Protein AF-A0A7S0LJL5-F1 (afdb_monomer_lite)

Secondary structure (DSSP, 8-state):
-----B--SSTT--TTS-SB---HHHHHHT--GGG-SS--B----TTTTSSS--SHHHHTS---BS-EEEEPTTT---EEEE-TTS-EEEEE---SSPPPHHHHHHHHHTTTTSGGGHHHHH--

Sequence (124 aa):
AVEDNLNPAGEGQVRGISTGNRLGPGIQIASIPELGAGDTWTTCSLGAHSDPPQDVAHLQFKSRIAFKLVWCAPTFESFVLVDDDGEMLASATPSGALPALSERQANYEMVRGSKYARRAQEAG

Radius of gyration: 14.87 Å; chains: 1; bounding box: 34×27×42 Å

pLDDT: mean 76.16, std 13.98, range [41.91, 95.62]

Structure (mmCIF, N/CA/C/O backbone):
data_AF-A0A7S0LJL5-F1
#
_entry.id   AF-A0A7S0LJL5-F1
#
loop_
_atom_site.group_PDB
_atom_site.id
_atom_site.type_symbol
_atom_site.label_atom_id
_atom_site.label_alt_id
_atom_site.label_comp_id
_atom_site.label_asym_id
_atom_site.label_entity_id
_atom_site.label_seq_id
_atom_site.pdbx_PDB_ins_code
_atom_site.Cartn_x
_atom_site.Cartn_y
_atom_site.Cartn_z
_atom_site.occupancy
_atom_site.B_iso_or_equiv
_atom_site.auth_seq_id
_atom_site.auth_comp_id
_atom_site.auth_asym_id
_atom_site.auth_atom_id
_atom_site.pdbx_PDB_model_num
ATOM 1 N N . ALA A 1 1 ? 18.137 6.504 -15.410 1.00 41.91 1 ALA A N 1
ATOM 2 C CA . ALA A 1 1 ? 17.579 7.713 -14.781 1.00 41.91 1 ALA A CA 1
ATOM 3 C C . ALA A 1 1 ? 16.082 7.675 -15.018 1.00 41.91 1 ALA A C 1
ATOM 5 O O . ALA A 1 1 ? 15.701 7.432 -16.157 1.00 41.91 1 ALA A O 1
ATOM 6 N N . VAL A 1 2 ? 15.252 7.819 -13.984 1.00 42.84 2 VAL A N 1
ATOM 7 C CA . VAL A 1 2 ? 13.812 8.052 -14.179 1.00 42.84 2 VAL A CA 1
ATOM 8 C C . VAL A 1 2 ? 13.634 9.346 -14.980 1.00 42.84 2 VAL A C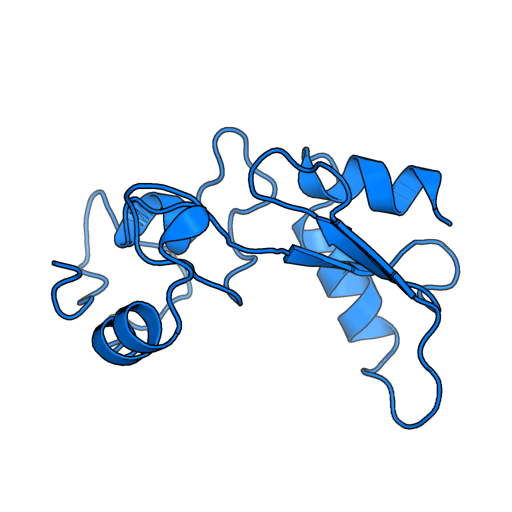 1
ATOM 10 O O . VAL A 1 2 ? 13.847 10.448 -14.481 1.00 42.84 2 VAL A O 1
ATOM 13 N N . GLU A 1 3 ? 13.347 9.195 -16.267 1.00 49.12 3 GLU A N 1
ATOM 14 C CA . GLU A 1 3 ? 12.950 10.302 -17.129 1.00 49.12 3 GLU A CA 1
ATOM 15 C C . GLU A 1 3 ? 11.570 10.811 -16.687 1.00 49.12 3 GLU A C 1
ATOM 17 O O . GLU A 1 3 ? 10.794 10.083 -16.059 1.00 49.12 3 GLU A O 1
ATOM 22 N N . ASP A 1 4 ? 11.275 12.079 -16.977 1.00 50.31 4 ASP A N 1
ATOM 23 C CA . ASP A 1 4 ? 9.962 12.667 -16.721 1.00 50.31 4 ASP A CA 1
ATOM 24 C C . ASP A 1 4 ? 8.854 11.752 -17.269 1.00 50.31 4 ASP A C 1
ATOM 26 O O . ASP A 1 4 ? 8.795 11.441 -18.459 1.00 50.31 4 ASP A O 1
ATOM 30 N N . ASN A 1 5 ? 7.975 11.292 -16.377 1.00 54.22 5 ASN A N 1
ATOM 31 C CA . ASN A 1 5 ? 6.991 10.264 -16.687 1.00 54.22 5 ASN A CA 1
ATOM 32 C C . ASN A 1 5 ? 5.757 10.883 -17.355 1.00 54.22 5 ASN A C 1
ATOM 34 O O . ASN A 1 5 ? 4.739 11.206 -16.731 1.00 54.22 5 ASN A O 1
ATOM 38 N N . LEU A 1 6 ? 5.859 11.051 -18.668 1.00 55.59 6 LEU A N 1
ATOM 39 C CA . LEU A 1 6 ? 4.694 11.150 -19.532 1.00 55.59 6 LEU A CA 1
ATOM 40 C C . LEU A 1 6 ? 4.001 9.785 -19.450 1.00 55.59 6 LEU A C 1
ATOM 42 O O . LEU A 1 6 ? 4.600 8.823 -19.893 1.00 55.59 6 LEU A O 1
ATOM 46 N N . ASN A 1 7 ? 2.796 9.671 -18.874 1.00 60.28 7 ASN A N 1
ATOM 47 C CA . ASN A 1 7 ? 1.978 8.447 -18.937 1.00 60.28 7 ASN A CA 1
ATOM 48 C C . ASN A 1 7 ? 1.337 8.402 -20.334 1.00 60.28 7 ASN A C 1
ATOM 50 O O . ASN A 1 7 ? 0.224 8.915 -20.504 1.00 60.28 7 ASN A O 1
ATOM 54 N N . PRO A 1 8 ? 2.036 7.914 -21.375 1.00 63.03 8 PRO A N 1
ATOM 55 C CA . PRO A 1 8 ? 1.629 8.132 -22.748 1.00 63.03 8 PRO A CA 1
ATOM 56 C C . PRO A 1 8 ? 0.517 7.132 -23.074 1.00 63.03 8 PRO A C 1
ATOM 58 O O . PRO A 1 8 ? 0.422 6.059 -22.478 1.00 63.03 8 PRO A O 1
ATOM 61 N N . ALA A 1 9 ? -0.347 7.453 -24.032 1.00 62.03 9 ALA A N 1
ATOM 62 C CA . ALA A 1 9 ? -1.300 6.460 -24.516 1.00 62.03 9 ALA A CA 1
ATOM 63 C C . ALA A 1 9 ? -0.530 5.286 -25.160 1.00 62.03 9 ALA A C 1
ATOM 65 O O . ALA A 1 9 ? 0.257 5.514 -26.077 1.00 62.03 9 ALA A O 1
ATOM 66 N N . GLY A 1 10 ? -0.731 4.049 -24.684 1.00 67.00 10 GLY A N 1
ATOM 67 C CA . GLY A 1 10 ? -0.047 2.863 -25.221 1.00 67.00 10 GLY A CA 1
ATOM 68 C C . GLY A 1 10 ? 0.211 1.749 -24.199 1.00 67.00 10 GLY A C 1
ATOM 69 O O . GLY A 1 10 ? -0.401 1.716 -23.132 1.00 67.00 10 GLY A O 1
ATOM 70 N N . GLU A 1 11 ? 1.140 0.844 -24.526 1.00 55.81 11 GLU A N 1
ATOM 71 C CA . GLU A 1 11 ? 1.447 -0.401 -23.784 1.00 55.81 11 GLU A CA 1
ATOM 72 C C . GLU A 1 11 ? 2.054 -0.218 -22.374 1.00 55.81 11 GLU A C 1
ATOM 74 O O . GLU A 1 11 ? 2.274 -1.195 -21.667 1.00 55.81 11 GLU A O 1
ATOM 79 N N . GLY A 1 12 ? 2.272 1.015 -21.912 1.00 58.34 12 GLY A N 1
ATOM 80 C CA . GLY A 1 12 ? 2.715 1.328 -20.544 1.00 58.34 12 GLY A CA 1
ATOM 81 C C . GLY A 1 12 ? 1.727 2.188 -19.753 1.00 58.34 12 GLY A C 1
ATOM 82 O O . GLY A 1 12 ? 2.068 2.684 -18.677 1.00 58.34 12 GLY A O 1
ATOM 83 N N . GLN A 1 13 ? 0.527 2.421 -20.298 1.00 68.56 13 GLN A N 1
ATOM 84 C CA . GLN A 1 13 ? -0.425 3.348 -19.704 1.00 68.56 13 GLN A CA 1
ATOM 85 C C . GLN A 1 13 ? -1.045 2.774 -18.428 1.00 68.56 13 GLN A C 1
ATOM 87 O O . GLN A 1 13 ? -1.697 1.729 -18.457 1.00 68.56 13 GLN A O 1
ATOM 92 N N . VAL A 1 14 ? -0.968 3.527 -17.329 1.00 63.16 14 VAL A N 1
ATOM 93 C CA . VAL A 1 14 ? -1.777 3.237 -16.138 1.00 63.16 14 VAL A CA 1
ATOM 94 C C . VAL A 1 14 ? -3.081 4.011 -16.246 1.00 63.16 14 VAL A C 1
ATOM 96 O O . VAL A 1 14 ? -3.108 5.248 -16.233 1.00 63.16 14 VAL A O 1
ATOM 99 N N . ARG A 1 15 ? -4.184 3.274 -16.396 1.00 66.56 15 ARG A N 1
ATOM 100 C CA . ARG A 1 15 ? -5.527 3.853 -16.512 1.00 66.56 15 ARG A CA 1
ATOM 101 C C . ARG A 1 15 ? -5.902 4.564 -15.207 1.00 66.56 15 ARG A C 1
ATOM 103 O O . ARG A 1 15 ? -5.772 3.994 -14.131 1.00 66.56 15 ARG A O 1
ATOM 110 N N . GLY A 1 16 ? -6.383 5.803 -15.318 1.00 60.94 16 GLY A N 1
ATOM 111 C CA . GLY A 1 16 ? -6.776 6.632 -14.169 1.00 60.94 16 GLY A CA 1
ATOM 112 C C . GLY A 1 16 ? -5.686 7.568 -13.631 1.00 60.94 16 GLY A C 1
ATOM 113 O O . GLY A 1 16 ? -5.952 8.315 -12.696 1.00 60.94 16 GLY A O 1
ATOM 114 N N . ILE A 1 17 ? -4.489 7.577 -14.228 1.00 62.16 17 ILE A N 1
ATOM 115 C CA . ILE A 1 17 ? -3.387 8.485 -13.871 1.00 62.16 17 ILE A CA 1
ATOM 116 C C . ILE A 1 17 ? -3.192 9.537 -14.969 1.00 62.16 17 ILE A C 1
ATOM 118 O O . ILE A 1 17 ? -3.295 9.236 -16.158 1.00 62.16 17 ILE A O 1
ATOM 122 N N . SER A 1 18 ? -2.906 10.783 -14.580 1.00 62.28 18 SER A N 1
ATOM 123 C CA . SER A 1 18 ? -2.677 11.892 -15.518 1.00 62.28 18 SER A CA 1
ATOM 124 C C . SER A 1 18 ? -1.511 11.610 -16.473 1.00 62.28 18 SER A C 1
ATOM 126 O O . SER A 1 18 ? -0.480 11.086 -16.056 1.00 62.28 18 SER A O 1
ATOM 128 N N . THR A 1 19 ? -1.661 11.997 -17.743 1.00 61.31 19 THR A N 1
ATOM 129 C CA . THR A 1 19 ? -0.649 11.842 -18.804 1.00 61.31 19 THR A CA 1
ATOM 130 C C . THR A 1 19 ? 0.577 12.745 -18.623 1.00 61.31 19 THR A C 1
ATOM 132 O O . THR A 1 19 ? 1.606 12.494 -19.242 1.00 61.31 19 THR A O 1
ATOM 135 N N . GLY A 1 20 ? 0.498 13.769 -17.765 1.00 58.59 20 GLY A N 1
ATOM 136 C CA . GLY A 1 20 ? 1.571 14.739 -17.508 1.00 58.59 20 GLY A CA 1
ATOM 137 C C . GLY A 1 20 ? 2.011 14.775 -16.045 1.00 58.59 20 GLY A C 1
ATOM 138 O O . GLY A 1 20 ? 1.858 15.805 -15.387 1.00 58.59 20 GLY A O 1
ATOM 139 N N . ASN A 1 21 ? 2.527 13.661 -15.519 1.00 56.31 21 ASN A N 1
ATOM 140 C CA . ASN A 1 21 ? 2.976 13.568 -14.133 1.00 56.31 21 ASN A CA 1
ATOM 141 C C . ASN A 1 21 ? 4.476 13.912 -14.006 1.00 56.31 21 ASN A C 1
ATOM 143 O O . ASN A 1 21 ? 5.336 13.185 -14.487 1.00 56.31 21 ASN A O 1
ATOM 147 N N . ARG A 1 22 ? 4.801 15.016 -13.322 1.00 59.56 22 ARG A N 1
ATOM 148 C CA . ARG A 1 22 ? 6.186 15.503 -13.136 1.00 59.56 22 ARG A CA 1
ATOM 149 C C . ARG A 1 22 ? 6.847 15.025 -11.843 1.00 59.56 22 ARG A C 1
ATOM 151 O O . ARG A 1 22 ? 7.750 15.675 -11.329 1.00 59.56 22 ARG A O 1
ATOM 158 N N . LEU A 1 23 ? 6.367 13.929 -11.264 1.00 59.84 23 LEU A N 1
ATOM 159 C CA . LEU A 1 23 ? 6.881 13.457 -9.982 1.00 59.84 23 LEU A CA 1
ATOM 160 C C . LEU A 1 23 ? 8.226 12.720 -10.092 1.00 59.84 23 LEU A C 1
ATOM 162 O O . LEU A 1 23 ? 8.861 12.538 -9.061 1.00 59.84 23 LEU A O 1
ATOM 166 N N . GLY A 1 24 ? 8.690 12.371 -11.303 1.00 61.84 24 GLY A N 1
ATOM 167 C CA . GLY A 1 24 ? 9.948 11.648 -11.573 1.00 61.84 24 GLY A CA 1
ATOM 168 C C . GLY A 1 24 ? 11.174 12.163 -10.798 1.00 61.84 24 GLY A C 1
ATOM 169 O O . GLY A 1 24 ? 11.765 11.390 -10.041 1.00 61.84 24 GLY A O 1
ATOM 170 N N . PRO A 1 25 ? 11.518 13.463 -10.881 1.00 63.34 25 PRO A N 1
ATOM 171 C CA . PRO A 1 25 ? 12.610 14.040 -10.093 1.00 63.34 25 PRO A CA 1
ATOM 172 C C . PRO A 1 25 ? 12.400 13.932 -8.574 1.00 63.34 25 PRO A C 1
ATOM 174 O O . PRO A 1 25 ? 13.349 13.719 -7.825 1.00 63.34 25 PRO A O 1
ATOM 177 N N . GLY A 1 26 ? 11.152 14.041 -8.108 1.00 58.66 26 GLY A N 1
ATOM 178 C CA . GLY A 1 26 ? 10.808 13.859 -6.696 1.00 58.66 26 GLY A CA 1
ATOM 179 C C . GLY A 1 26 ? 11.041 12.427 -6.209 1.00 58.66 26 GLY A C 1
ATOM 180 O O . GLY A 1 26 ? 11.491 12.246 -5.081 1.00 58.66 26 GLY A O 1
ATOM 181 N N . ILE A 1 27 ? 10.803 11.422 -7.063 1.00 61.00 27 ILE A N 1
ATOM 182 C CA . ILE A 1 27 ? 11.093 10.007 -6.756 1.00 61.00 27 ILE A CA 1
ATOM 183 C C . ILE A 1 27 ? 12.580 9.807 -6.581 1.00 61.00 27 ILE A C 1
ATOM 185 O O . ILE A 1 27 ? 12.995 9.259 -5.571 1.00 61.00 27 ILE A O 1
ATOM 189 N N . GLN A 1 28 ? 13.379 10.275 -7.540 1.00 64.06 28 GLN A N 1
ATOM 190 C CA . GLN A 1 28 ? 14.836 10.146 -7.495 1.00 64.06 28 GLN A CA 1
ATOM 191 C C . GLN A 1 28 ? 15.408 10.725 -6.204 1.00 64.06 28 GLN A C 1
ATOM 193 O O . GLN A 1 28 ? 16.210 10.083 -5.536 1.00 64.06 28 GLN A O 1
ATOM 198 N N . ILE A 1 29 ? 14.955 11.924 -5.824 1.00 63.03 29 ILE A N 1
ATOM 199 C CA . ILE A 1 29 ? 15.400 12.587 -4.593 1.00 63.03 29 ILE A CA 1
ATOM 200 C C . ILE A 1 29 ? 14.994 11.787 -3.351 1.00 63.03 29 ILE A C 1
ATOM 202 O O . ILE A 1 29 ? 15.770 11.692 -2.406 1.00 63.03 29 ILE A O 1
ATOM 206 N N . ALA A 1 30 ? 13.781 11.234 -3.340 1.00 57.19 30 ALA A N 1
ATOM 207 C CA . ALA A 1 30 ? 13.241 10.482 -2.210 1.00 57.19 30 ALA A CA 1
ATOM 208 C C . ALA A 1 30 ? 13.581 8.980 -2.248 1.00 57.19 30 ALA A C 1
ATOM 210 O O . ALA A 1 30 ? 13.064 8.221 -1.427 1.00 57.19 30 ALA A O 1
ATOM 211 N N . SER A 1 31 ? 14.406 8.544 -3.202 1.00 63.69 31 SER A N 1
ATOM 212 C CA . SER A 1 31 ? 14.751 7.137 -3.374 1.00 63.69 31 SER A CA 1
ATOM 213 C C . SER A 1 31 ? 15.642 6.642 -2.249 1.00 63.69 31 SER A C 1
ATOM 215 O O . SER A 1 31 ? 16.489 7.387 -1.766 1.00 63.69 31 SER A O 1
ATOM 217 N N . ILE A 1 32 ? 15.462 5.381 -1.856 1.00 67.44 32 ILE A N 1
ATOM 218 C CA . ILE A 1 32 ? 16.289 4.694 -0.857 1.00 67.44 32 ILE A CA 1
ATOM 219 C C . ILE A 1 32 ? 17.250 3.756 -1.612 1.00 67.44 32 ILE A C 1
ATOM 221 O O . ILE A 1 32 ? 16.839 2.648 -1.971 1.00 67.44 32 ILE A O 1
ATOM 225 N N . PRO A 1 33 ? 18.502 4.170 -1.910 1.00 69.12 33 PRO A N 1
ATOM 226 C CA . PRO A 1 33 ? 19.417 3.405 -2.768 1.00 69.12 33 PRO A CA 1
ATOM 227 C C . PRO A 1 33 ? 19.753 2.013 -2.220 1.00 69.12 33 PRO A C 1
ATOM 229 O O . PRO A 1 33 ? 20.108 1.104 -2.970 1.00 69.12 33 PRO A O 1
ATOM 232 N N . GLU A 1 34 ? 19.628 1.834 -0.906 1.00 70.25 34 GLU A N 1
ATOM 233 C CA . GLU A 1 34 ? 19.879 0.582 -0.199 1.00 70.25 34 GLU A CA 1
ATOM 234 C C . GLU A 1 34 ? 18.879 -0.526 -0.572 1.00 70.25 34 GLU A C 1
ATOM 236 O O . GLU A 1 34 ? 19.173 -1.702 -0.360 1.00 70.25 34 GLU A O 1
ATOM 241 N N . LEU A 1 35 ? 17.726 -0.183 -1.164 1.00 61.34 35 LEU A N 1
ATOM 242 C CA . LEU A 1 35 ? 16.715 -1.145 -1.629 1.00 61.34 35 LEU A CA 1
ATOM 243 C C . LEU A 1 35 ? 16.997 -1.712 -3.035 1.00 61.34 35 LEU A C 1
ATOM 245 O O . LEU A 1 35 ? 16.227 -2.528 -3.550 1.00 61.34 35 LEU A O 1
ATOM 249 N N . GLY A 1 36 ? 18.136 -1.349 -3.630 1.00 63.59 36 GLY A N 1
ATOM 250 C CA . GLY A 1 36 ? 18.603 -1.856 -4.9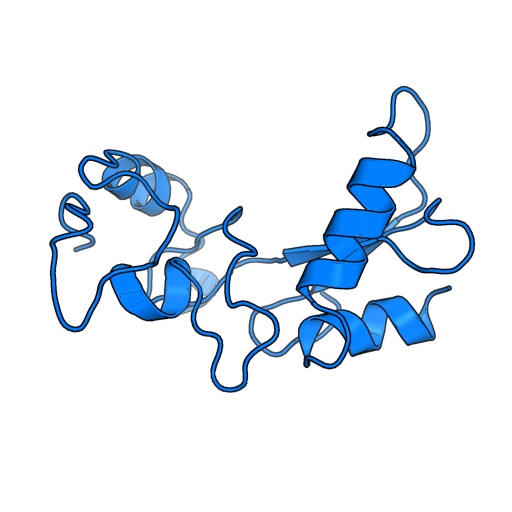17 1.00 63.59 36 GLY A CA 1
ATOM 251 C C . GLY A 1 36 ? 18.325 -0.904 -6.080 1.00 63.59 36 GLY A C 1
ATOM 252 O O . GLY A 1 36 ? 17.968 0.256 -5.903 1.00 63.59 36 GLY A O 1
ATOM 253 N N . ALA A 1 37 ? 18.549 -1.387 -7.304 1.00 57.19 37 ALA A N 1
ATOM 254 C CA . ALA A 1 37 ? 18.354 -0.580 -8.504 1.00 57.19 37 ALA A CA 1
ATOM 255 C C . ALA A 1 37 ? 16.856 -0.336 -8.771 1.00 57.19 37 ALA A C 1
ATOM 257 O O . ALA A 1 37 ? 16.091 -1.291 -8.892 1.00 57.19 37 ALA A O 1
ATOM 258 N N . GLY A 1 38 ? 16.471 0.935 -8.908 1.00 56.59 38 GLY A N 1
ATOM 259 C CA . GLY A 1 38 ? 15.088 1.377 -9.110 1.00 56.59 38 GLY A CA 1
ATOM 260 C C . GLY A 1 38 ? 14.703 2.420 -8.062 1.00 56.59 38 GLY A C 1
ATOM 261 O O . GLY A 1 38 ? 14.728 2.143 -6.869 1.00 56.59 38 GLY A O 1
ATOM 262 N N . ASP A 1 39 ? 14.380 3.634 -8.505 1.00 61.75 39 ASP A N 1
ATOM 263 C CA . ASP A 1 39 ? 13.997 4.743 -7.626 1.00 61.75 39 ASP A CA 1
ATOM 264 C C . ASP A 1 39 ? 12.751 4.378 -6.796 1.00 61.75 39 ASP A C 1
ATOM 266 O O . ASP A 1 39 ? 11.757 3.906 -7.349 1.00 61.75 39 ASP A O 1
ATOM 270 N N . THR A 1 40 ? 12.754 4.564 -5.477 1.00 54.84 40 THR A N 1
ATOM 271 C CA . THR A 1 40 ? 11.675 4.028 -4.634 1.00 54.84 40 THR A CA 1
ATOM 272 C C . THR A 1 40 ? 10.453 4.936 -4.612 1.00 54.84 40 THR A C 1
ATOM 274 O O . THR A 1 40 ? 10.550 6.124 -4.306 1.00 54.84 40 THR A O 1
ATOM 277 N N . TRP A 1 41 ? 9.277 4.364 -4.875 1.00 57.56 41 TRP A N 1
ATOM 278 C CA . TRP A 1 41 ? 8.020 5.105 -4.972 1.00 57.56 41 TRP A CA 1
ATOM 279 C C . TRP A 1 41 ? 7.014 4.679 -3.903 1.00 57.56 41 TRP A C 1
ATOM 281 O O . TRP A 1 41 ? 6.906 3.512 -3.531 1.00 57.56 41 TRP A O 1
ATOM 291 N N . THR A 1 42 ? 6.237 5.647 -3.435 1.00 54.56 42 THR A N 1
ATOM 292 C CA . THR A 1 42 ? 5.152 5.472 -2.472 1.00 54.56 42 THR A CA 1
ATOM 293 C C . THR A 1 42 ? 4.004 6.329 -2.979 1.00 54.56 42 THR A C 1
ATOM 295 O O . THR A 1 42 ? 4.200 7.527 -3.154 1.00 54.56 42 THR A O 1
ATOM 298 N N . THR A 1 43 ? 2.862 5.713 -3.327 1.00 55.03 43 THR A N 1
ATOM 299 C CA . THR A 1 43 ? 1.480 6.273 -3.275 1.00 55.03 43 THR A CA 1
ATOM 300 C C . THR A 1 43 ? 0.511 5.734 -4.337 1.00 55.03 43 THR A C 1
ATOM 302 O O . THR A 1 43 ? -0.695 5.922 -4.185 1.00 55.03 43 THR A O 1
ATOM 305 N N . CYS A 1 44 ? 0.944 5.011 -5.376 1.00 62.59 44 CYS A N 1
ATOM 306 C CA . CYS A 1 44 ? -0.012 4.475 -6.358 1.00 62.59 44 CYS A CA 1
ATOM 307 C C . CYS A 1 44 ? -0.482 3.059 -5.986 1.00 62.59 44 CYS A C 1
ATOM 309 O O . CYS A 1 44 ? 0.255 2.091 -6.139 1.00 62.59 44 CYS A O 1
ATOM 311 N N . SER A 1 45 ? -1.722 2.937 -5.502 1.00 66.81 45 SER A N 1
ATOM 312 C CA . SER A 1 45 ? -2.355 1.644 -5.172 1.00 66.81 45 SER A CA 1
ATOM 313 C C . SER A 1 45 ? -3.229 1.073 -6.295 1.00 66.81 45 SER A C 1
ATOM 315 O O . SER A 1 45 ? -3.622 -0.090 -6.235 1.00 66.81 45 SER A O 1
ATOM 317 N N . LEU A 1 46 ? -3.529 1.860 -7.332 1.00 70.88 46 LEU A N 1
ATOM 318 C CA . LEU A 1 46 ? -4.289 1.389 -8.493 1.00 70.88 46 LEU A CA 1
ATOM 319 C C . LEU A 1 46 ? -3.498 0.306 -9.233 1.00 70.88 46 LEU A C 1
ATOM 321 O O . LEU A 1 46 ? -2.362 0.544 -9.621 1.00 70.88 46 LEU A O 1
ATOM 325 N N . GLY A 1 47 ? -4.102 -0.872 -9.418 1.00 69.88 47 GLY A N 1
ATOM 326 C CA . GLY A 1 47 ? -3.456 -2.032 -10.050 1.00 69.88 47 GLY A CA 1
ATOM 327 C C . GLY A 1 47 ? -2.626 -2.910 -9.102 1.00 69.88 47 GLY A C 1
ATOM 328 O O . GLY A 1 47 ? -2.171 -3.975 -9.512 1.00 69.88 47 GLY A O 1
ATOM 329 N N . ALA A 1 48 ? -2.484 -2.531 -7.826 1.00 77.25 48 ALA A N 1
ATOM 330 C CA . ALA A 1 48 ? -1.689 -3.278 -6.843 1.00 77.25 48 ALA A CA 1
ATOM 331 C C . ALA A 1 48 ? -2.345 -4.588 -6.351 1.00 77.25 48 ALA A C 1
ATOM 333 O O . ALA A 1 48 ? -1.716 -5.362 -5.631 1.00 77.25 48 ALA A O 1
ATOM 334 N N . HIS A 1 49 ? -3.607 -4.842 -6.710 1.00 80.12 49 HIS A N 1
ATOM 335 C CA . HIS A 1 49 ? -4.272 -6.116 -6.425 1.00 80.12 49 HIS A CA 1
ATOM 336 C C . HIS A 1 49 ? -3.873 -7.242 -7.398 1.00 80.12 49 HIS A C 1
ATOM 338 O O . HIS A 1 49 ? -4.157 -8.403 -7.127 1.00 80.12 49 HIS A O 1
ATOM 344 N N . SER A 1 50 ? -3.270 -6.912 -8.547 1.00 81.31 50 SER A N 1
ATOM 345 C CA . SER A 1 50 ? -2.870 -7.886 -9.574 1.00 81.31 50 SER A CA 1
ATOM 346 C C . SER A 1 50 ? -1.518 -8.540 -9.261 1.00 81.31 50 SER A C 1
ATOM 348 O O . SER A 1 50 ? -0.716 -7.970 -8.522 1.00 81.31 50 SER A O 1
ATOM 350 N N . ASP A 1 51 ? -1.251 -9.701 -9.866 1.00 79.94 51 ASP A N 1
ATOM 351 C CA . ASP A 1 51 ? 0.039 -10.397 -9.793 1.00 79.94 51 ASP A CA 1
ATOM 352 C C . ASP A 1 51 ? 0.552 -10.745 -11.213 1.00 79.94 51 ASP A C 1
ATOM 354 O O . ASP A 1 51 ? -0.111 -11.517 -11.913 1.00 79.94 51 ASP A O 1
ATOM 358 N N . PRO A 1 52 ? 1.675 -10.159 -11.687 1.00 79.56 52 PRO A N 1
ATOM 359 C CA . PRO A 1 52 ? 2.482 -9.134 -11.017 1.00 79.56 52 PRO A CA 1
ATOM 360 C C . PRO A 1 52 ? 1.734 -7.786 -10.904 1.00 79.56 52 PRO A C 1
ATOM 362 O O . PRO A 1 52 ? 0.875 -7.500 -11.752 1.00 79.56 52 PRO A O 1
ATOM 365 N N . PRO A 1 53 ? 2.056 -6.937 -9.903 1.00 82.12 53 PRO A N 1
ATOM 366 C CA . PRO A 1 53 ? 1.392 -5.650 -9.702 1.00 82.12 53 PRO A CA 1
ATOM 367 C C . PRO A 1 53 ? 1.394 -4.788 -10.967 1.00 82.12 53 PRO A C 1
ATOM 369 O O . PRO A 1 53 ? 2.420 -4.599 -11.618 1.00 82.12 53 PRO A O 1
ATOM 372 N N . GLN A 1 54 ? 0.226 -4.241 -11.304 1.00 82.69 54 GLN A N 1
ATOM 373 C CA . GLN A 1 54 ? 0.019 -3.384 -12.478 1.00 82.69 54 GLN A CA 1
ATOM 374 C C . GLN A 1 54 ? -0.036 -1.900 -12.081 1.00 82.69 54 GLN A C 1
ATOM 376 O O . GLN A 1 54 ? -0.745 -1.104 -12.698 1.00 82.69 54 GLN A O 1
ATOM 381 N N . ASP A 1 55 ? 0.649 -1.532 -10.996 1.00 80.31 55 ASP A N 1
ATOM 382 C CA . ASP A 1 55 ? 0.684 -0.157 -10.509 1.00 80.31 55 ASP A CA 1
ATOM 383 C C . ASP A 1 55 ? 1.765 0.686 -11.202 1.00 80.31 55 ASP A C 1
ATOM 385 O O . ASP A 1 55 ? 2.590 0.208 -11.983 1.00 80.31 55 ASP A O 1
ATOM 389 N N . VAL A 1 56 ? 1.729 1.991 -10.938 1.00 76.69 56 VAL A N 1
ATOM 390 C CA . VAL A 1 56 ? 2.629 2.978 -11.550 1.00 76.69 56 VAL A CA 1
ATOM 391 C C . VAL A 1 56 ? 4.106 2.680 -11.281 1.00 76.69 56 VAL A C 1
ATOM 393 O O . VAL A 1 56 ? 4.924 2.893 -12.178 1.00 76.69 56 VAL A O 1
ATOM 396 N N . ALA A 1 57 ? 4.454 2.180 -10.089 1.00 76.94 57 ALA A N 1
ATOM 397 C CA . ALA A 1 57 ? 5.845 1.883 -9.749 1.00 76.94 57 ALA A CA 1
ATOM 398 C C . ALA A 1 57 ? 6.394 0.801 -10.686 1.00 76.94 57 ALA A C 1
ATOM 400 O O . ALA A 1 57 ? 7.411 1.001 -11.352 1.00 76.94 57 ALA A O 1
ATOM 401 N N . HIS A 1 58 ? 5.642 -0.287 -10.827 1.00 81.75 58 HIS A N 1
ATOM 402 C CA . HIS A 1 58 ? 6.051 -1.445 -11.610 1.00 81.75 58 HIS A CA 1
ATOM 403 C C . HIS A 1 58 ? 5.949 -1.202 -13.120 1.00 81.75 58 HIS A C 1
ATOM 405 O O . HIS A 1 58 ? 6.857 -1.559 -13.875 1.00 81.75 58 HIS A O 1
ATOM 411 N N . LEU A 1 59 ? 4.858 -0.586 -13.589 1.00 79.88 59 LEU A N 1
ATOM 412 C CA . LEU A 1 59 ? 4.613 -0.434 -15.023 1.00 79.88 59 LEU A CA 1
ATOM 413 C C . LEU A 1 59 ? 5.359 0.738 -15.645 1.00 79.88 59 LEU A C 1
ATOM 415 O O . LEU A 1 59 ? 5.961 0.552 -16.704 1.00 79.88 59 LEU A O 1
ATOM 419 N N . GLN A 1 60 ? 5.325 1.915 -15.022 1.00 70.94 60 GLN A N 1
ATOM 420 C CA . GLN A 1 60 ? 5.885 3.127 -15.625 1.00 70.94 60 GLN A CA 1
ATOM 421 C C . GLN A 1 60 ? 7.320 3.360 -15.183 1.00 70.94 60 GLN A C 1
ATOM 423 O O . GLN A 1 60 ? 8.198 3.540 -16.019 1.00 70.94 60 GLN A O 1
ATOM 428 N N . PHE A 1 61 ? 7.565 3.314 -13.874 1.00 70.69 61 PHE A N 1
ATOM 429 C CA . PHE A 1 61 ? 8.894 3.589 -13.333 1.00 70.69 61 PHE A CA 1
ATOM 430 C C . PHE A 1 61 ? 9.830 2.384 -13.384 1.00 70.69 61 PHE A C 1
ATOM 432 O O . PHE A 1 61 ? 11.021 2.542 -13.133 1.00 70.69 61 PHE A O 1
ATOM 439 N N . LYS A 1 62 ? 9.308 1.196 -13.727 1.00 74.06 62 LYS A N 1
ATOM 440 C CA . LYS A 1 62 ? 10.055 -0.072 -13.712 1.00 74.06 62 LYS A CA 1
ATOM 441 C C . LYS A 1 62 ? 10.819 -0.248 -12.396 1.00 74.06 62 LYS A C 1
ATOM 443 O O . LYS A 1 62 ? 11.972 -0.671 -12.388 1.00 74.06 62 LYS A O 1
ATOM 448 N N . SER A 1 63 ? 10.165 0.121 -11.299 1.00 73.44 63 SER A N 1
ATOM 449 C CA . SER A 1 63 ? 10.751 0.187 -9.970 1.00 73.44 63 SER A CA 1
ATOM 450 C C . SER A 1 63 ? 9.926 -0.588 -8.948 1.00 73.44 63 SER A C 1
ATOM 452 O O . SER A 1 63 ? 8.767 -0.928 -9.192 1.00 73.44 63 SER A O 1
ATOM 454 N N . ARG A 1 64 ? 10.546 -0.843 -7.796 1.00 79.50 64 ARG A N 1
ATOM 455 C CA . ARG A 1 64 ? 9.933 -1.447 -6.613 1.00 79.50 64 ARG A CA 1
ATOM 456 C C . ARG A 1 64 ? 9.346 -0.368 -5.714 1.00 79.50 64 ARG A C 1
ATOM 458 O O . ARG A 1 64 ? 9.825 0.773 -5.678 1.00 79.50 64 ARG A O 1
ATOM 465 N N . ILE A 1 65 ? 8.330 -0.729 -4.942 1.00 78.62 65 ILE A N 1
ATOM 466 C CA . ILE A 1 65 ? 7.860 0.154 -3.871 1.00 78.62 65 ILE A CA 1
ATOM 467 C C . ILE A 1 65 ? 8.805 0.066 -2.666 1.00 78.62 65 ILE A C 1
ATOM 469 O O . ILE A 1 65 ? 9.266 -1.015 -2.311 1.00 78.62 65 ILE A O 1
ATOM 473 N N . ALA A 1 66 ? 9.070 1.197 -2.003 1.00 76.31 66 ALA A N 1
ATOM 474 C CA . ALA A 1 66 ? 9.771 1.171 -0.711 1.00 76.31 66 ALA A CA 1
ATOM 475 C C . ALA A 1 66 ? 8.873 0.586 0.382 1.00 76.31 66 ALA A C 1
ATOM 477 O O . ALA A 1 66 ? 9.312 -0.217 1.197 1.00 76.31 66 ALA A O 1
ATOM 478 N N . PHE A 1 67 ? 7.611 1.016 0.401 1.00 83.25 67 PHE A N 1
ATOM 479 C CA . PHE A 1 67 ? 6.588 0.468 1.274 1.00 83.25 67 PHE A CA 1
ATOM 480 C C . PHE A 1 67 ? 5.183 0.768 0.737 1.00 83.25 67 PHE A C 1
ATOM 482 O O . PHE A 1 67 ? 4.963 1.748 0.018 1.00 83.25 67 PHE A O 1
ATOM 489 N N . LYS A 1 68 ? 4.203 -0.037 1.153 1.00 86.69 68 LYS A N 1
ATOM 490 C CA . LYS A 1 68 ? 2.767 0.225 1.027 1.00 86.69 68 LYS A CA 1
ATOM 491 C C . LYS A 1 68 ? 2.136 0.240 2.410 1.00 86.69 68 LYS A C 1
ATOM 493 O O . LYS A 1 68 ? 2.334 -0.691 3.183 1.00 86.69 68 LYS A O 1
ATOM 498 N N . LEU A 1 69 ? 1.350 1.274 2.701 1.00 90.31 69 LEU A N 1
ATOM 499 C CA . LEU A 1 69 ? 0.493 1.2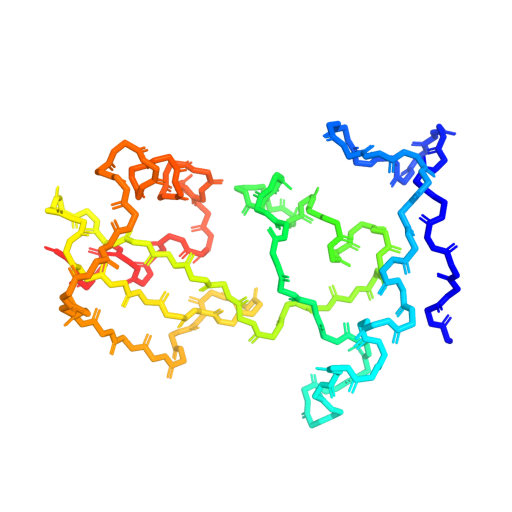97 3.883 1.00 90.31 69 LEU A CA 1
ATOM 500 C C . LEU A 1 69 ? -0.824 0.582 3.576 1.00 90.31 69 LEU A C 1
ATOM 502 O O . LEU A 1 69 ? -1.521 0.955 2.625 1.00 90.31 69 LEU A O 1
ATOM 506 N N . VAL A 1 70 ? -1.166 -0.405 4.403 1.00 92.62 70 VAL A N 1
ATOM 507 C CA . VAL A 1 70 ? -2.417 -1.166 4.314 1.00 92.62 70 VAL A CA 1
ATOM 508 C C . VAL A 1 70 ? -3.125 -1.152 5.667 1.00 92.62 70 VAL A C 1
ATOM 510 O O . VAL A 1 70 ? -2.561 -1.601 6.663 1.00 92.62 70 VAL A O 1
ATOM 513 N N . TRP A 1 71 ? -4.354 -0.633 5.712 1.00 93.12 71 TRP A N 1
ATOM 514 C CA . TRP A 1 71 ? -5.185 -0.644 6.923 1.00 93.12 71 TRP A CA 1
ATOM 515 C C . TRP A 1 71 ? -5.743 -2.044 7.210 1.00 93.12 71 TRP A C 1
ATOM 517 O O . TRP A 1 71 ? -6.161 -2.750 6.292 1.00 93.12 71 TRP A O 1
ATOM 527 N N . CYS A 1 72 ? -5.784 -2.435 8.483 1.00 95.62 72 CYS A N 1
ATOM 528 C CA . CYS A 1 72 ? -6.168 -3.780 8.911 1.00 95.62 72 CYS A CA 1
ATOM 529 C C . CYS A 1 72 ? -7.672 -3.870 9.206 1.00 95.62 72 CYS A C 1
ATOM 531 O O . CYS A 1 72 ? -8.191 -3.194 10.095 1.00 95.62 72 CYS A O 1
ATOM 533 N N . ALA A 1 73 ? -8.385 -4.725 8.476 1.00 92.38 73 ALA A N 1
ATOM 534 C CA . ALA A 1 73 ? -9.751 -5.115 8.831 1.00 92.38 73 ALA A CA 1
ATOM 535 C C . ALA A 1 73 ? -9.758 -5.893 10.169 1.00 92.38 73 ALA A C 1
ATOM 537 O O . ALA A 1 73 ? -8.749 -6.509 10.474 1.00 92.38 73 ALA A O 1
ATOM 538 N N . PRO A 1 74 ? -10.865 -5.931 10.939 1.00 92.75 74 PRO A N 1
ATOM 539 C CA . PRO A 1 74 ? -12.179 -5.369 10.624 1.00 92.75 74 PRO A CA 1
ATOM 540 C C . PRO A 1 74 ? -12.399 -3.936 11.127 1.00 92.75 74 PRO A C 1
ATOM 542 O O . PRO A 1 74 ? -13.300 -3.263 10.630 1.00 92.75 74 PRO A O 1
ATOM 545 N N . THR A 1 75 ? -11.619 -3.459 12.102 1.00 93.31 75 THR A N 1
ATOM 546 C CA . THR A 1 75 ? -11.834 -2.135 12.718 1.00 93.31 75 THR A CA 1
ATOM 547 C C . THR A 1 75 ? -11.171 -1.004 11.937 1.00 93.31 75 THR A C 1
ATOM 549 O O . THR A 1 75 ? -11.611 0.143 12.021 1.00 93.31 75 THR A O 1
ATOM 552 N N . PHE A 1 76 ? -10.141 -1.319 11.144 1.00 92.06 76 PHE A N 1
ATOM 553 C CA . PHE A 1 76 ? -9.325 -0.354 10.405 1.00 92.06 76 PHE A CA 1
ATOM 554 C C . PHE A 1 76 ? -8.630 0.669 11.310 1.00 92.06 76 PHE A C 1
ATOM 556 O O . PHE A 1 76 ? -8.286 1.753 10.852 1.00 92.06 76 PHE A O 1
ATOM 563 N N . GLU A 1 77 ? -8.421 0.355 12.590 1.00 91.12 77 GLU A N 1
ATOM 564 C CA . GLU A 1 77 ? -7.743 1.230 13.561 1.00 91.12 77 GLU A CA 1
ATOM 565 C C . GLU A 1 77 ? -6.219 1.079 13.548 1.00 91.12 77 GLU A C 1
ATOM 567 O O . GLU A 1 77 ? -5.510 1.980 13.991 1.00 91.12 77 GLU A O 1
ATOM 572 N N . SER A 1 78 ? -5.715 -0.026 13.002 1.00 90.94 78 SER A N 1
ATOM 573 C CA . SER A 1 78 ? -4.293 -0.294 12.809 1.00 90.94 78 SER A CA 1
ATOM 574 C C . SER A 1 78 ? -3.947 -0.410 11.326 1.00 90.94 78 SER A C 1
ATOM 576 O O . SER A 1 78 ? -4.811 -0.631 10.472 1.00 90.94 78 SER A O 1
ATOM 578 N N . PHE A 1 79 ? -2.667 -0.242 11.010 1.00 91.88 79 PHE A N 1
ATOM 579 C CA . PHE A 1 79 ? -2.129 -0.476 9.676 1.00 91.88 79 PHE A CA 1
ATOM 580 C C . PHE A 1 79 ? -0.801 -1.223 9.742 1.00 91.88 79 PHE A C 1
ATOM 582 O O . PHE A 1 79 ? -0.091 -1.194 10.753 1.00 91.88 79 PHE A O 1
ATOM 589 N N . VAL A 1 80 ? -0.441 -1.832 8.618 1.00 92.19 80 VAL A N 1
ATOM 590 C CA . VAL A 1 80 ? 0.887 -2.387 8.358 1.00 92.19 80 VAL A CA 1
ATOM 591 C C . VAL A 1 80 ? 1.559 -1.610 7.231 1.00 92.19 80 VAL A C 1
ATOM 593 O O . VAL A 1 80 ? 0.899 -1.118 6.313 1.00 92.19 80 VAL A O 1
ATOM 596 N N . LEU A 1 81 ? 2.879 -1.491 7.309 1.00 88.62 81 LEU A N 1
ATOM 597 C CA . LEU A 1 81 ? 3.729 -1.141 6.181 1.00 88.62 81 LEU A CA 1
ATOM 598 C C . LEU A 1 81 ? 4.302 -2.438 5.631 1.00 88.62 81 LEU A C 1
ATOM 600 O O . LEU A 1 81 ? 4.892 -3.206 6.391 1.00 88.62 81 LEU A O 1
ATOM 604 N N . VAL A 1 82 ? 4.129 -2.676 4.338 1.00 90.88 82 VAL A N 1
ATOM 605 C CA . VAL A 1 82 ? 4.692 -3.841 3.649 1.00 90.88 82 VAL A CA 1
ATOM 606 C C . VAL A 1 82 ? 5.635 -3.417 2.539 1.00 90.88 82 VAL A C 1
ATOM 608 O O . VAL A 1 82 ? 5.419 -2.366 1.942 1.00 90.88 82 VAL A O 1
ATOM 611 N N . ASP A 1 83 ? 6.662 -4.208 2.264 1.00 89.06 83 ASP A N 1
ATOM 612 C CA . ASP A 1 83 ? 7.567 -3.989 1.135 1.00 89.06 83 ASP A CA 1
ATOM 613 C C . ASP A 1 83 ? 6.967 -4.465 -0.201 1.00 89.06 83 ASP A C 1
ATOM 615 O O . ASP A 1 83 ? 5.780 -4.797 -0.307 1.00 89.06 83 ASP A O 1
ATOM 619 N N . ASP A 1 84 ? 7.798 -4.469 -1.243 1.00 89.75 84 ASP A N 1
ATOM 620 C CA . ASP A 1 84 ? 7.424 -4.906 -2.584 1.00 89.75 84 ASP A CA 1
ATOM 621 C C . ASP A 1 84 ? 6.989 -6.374 -2.646 1.00 89.75 84 ASP A C 1
ATOM 623 O O . ASP A 1 84 ? 6.094 -6.698 -3.424 1.00 89.75 84 ASP A O 1
ATOM 627 N N . ASP A 1 85 ? 7.528 -7.243 -1.791 1.00 91.50 85 ASP A N 1
ATOM 628 C CA . ASP A 1 85 ? 7.168 -8.662 -1.704 1.00 91.50 85 ASP A CA 1
ATOM 629 C C . ASP A 1 85 ? 5.920 -8.904 -0.835 1.00 91.50 85 ASP A C 1
ATOM 631 O O . ASP A 1 85 ? 5.364 -10.005 -0.817 1.00 91.50 85 ASP A O 1
ATOM 635 N N . GLY A 1 86 ? 5.403 -7.858 -0.185 1.00 91.88 86 GLY A N 1
ATOM 636 C CA . GLY A 1 86 ? 4.280 -7.951 0.744 1.00 91.88 86 GLY A CA 1
ATOM 637 C C . GLY A 1 86 ? 4.703 -8.376 2.151 1.00 91.88 86 GLY A C 1
ATOM 638 O O . GLY A 1 86 ? 3.844 -8.716 2.971 1.00 91.88 86 GLY A O 1
ATOM 639 N N . GLU A 1 87 ? 6.003 -8.357 2.453 1.00 93.88 87 GLU A N 1
ATOM 640 C CA . GLU A 1 87 ? 6.519 -8.637 3.787 1.00 93.88 87 GLU A CA 1
ATOM 641 C C . GLU A 1 87 ? 6.403 -7.417 4.693 1.00 93.88 87 GLU A C 1
ATOM 643 O O . GLU A 1 87 ? 6.520 -6.273 4.263 1.00 93.88 87 GLU A O 1
ATOM 648 N N . MET A 1 88 ? 6.118 -7.659 5.973 1.00 91.06 88 MET A N 1
ATOM 649 C CA . MET A 1 88 ? 5.866 -6.586 6.929 1.00 91.06 88 MET A CA 1
ATOM 650 C C . MET A 1 88 ? 7.173 -5.886 7.300 1.00 91.06 88 MET A C 1
ATOM 652 O O . MET A 1 88 ? 8.093 -6.507 7.824 1.00 91.06 88 MET A O 1
ATOM 656 N N . LEU A 1 89 ? 7.201 -4.573 7.104 1.00 85.88 89 LEU A N 1
ATOM 657 C CA . LEU A 1 89 ? 8.261 -3.683 7.565 1.00 85.88 89 LEU A CA 1
ATOM 658 C C . LEU A 1 89 ? 7.950 -3.122 8.957 1.00 85.88 89 LEU A C 1
ATOM 660 O O . LEU A 1 89 ? 8.836 -3.017 9.801 1.00 85.88 89 LEU A O 1
ATOM 664 N N . ALA A 1 90 ? 6.690 -2.748 9.199 1.00 83.56 90 ALA A N 1
ATOM 665 C CA . ALA A 1 90 ? 6.234 -2.187 10.470 1.00 83.56 90 ALA A CA 1
ATOM 666 C C . ALA A 1 90 ? 4.710 -2.311 10.634 1.00 83.56 90 ALA A C 1
ATOM 668 O O . ALA A 1 90 ? 3.985 -2.508 9.660 1.00 83.56 90 ALA A O 1
ATOM 669 N N . SER A 1 91 ? 4.216 -2.114 11.856 1.00 87.75 91 SER A N 1
ATOM 670 C CA . SER A 1 91 ? 2.786 -2.011 12.173 1.00 87.75 91 SER A CA 1
ATOM 671 C C . SER A 1 91 ? 2.538 -0.925 13.215 1.00 87.75 91 SER A C 1
ATOM 673 O O . SER A 1 91 ? 3.374 -0.731 14.101 1.00 87.75 91 SER A O 1
ATOM 675 N N . ALA A 1 92 ? 1.389 -0.252 13.158 1.00 80.75 92 ALA A N 1
ATOM 676 C CA . ALA A 1 92 ? 1.017 0.748 14.158 1.00 80.75 92 ALA A CA 1
ATOM 677 C C . ALA A 1 92 ? -0.501 0.874 14.340 1.00 80.75 92 ALA A C 1
ATOM 679 O O . ALA A 1 92 ? -1.273 0.629 13.414 1.00 80.75 92 ALA A O 1
ATOM 680 N N . THR A 1 93 ? -0.903 1.345 15.524 1.00 89.81 93 THR A N 1
ATOM 681 C CA . THR A 1 93 ? -2.266 1.799 15.844 1.00 89.81 93 THR A CA 1
ATOM 682 C C . THR A 1 93 ? -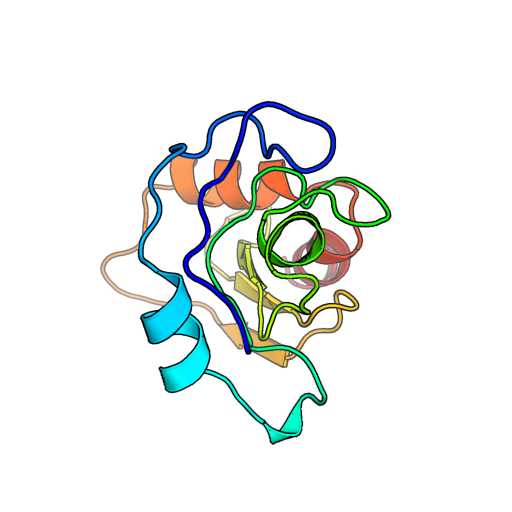2.211 3.309 16.087 1.00 89.81 93 THR A C 1
ATOM 684 O O . THR A 1 93 ? -1.976 3.740 17.220 1.00 89.81 93 THR A O 1
ATOM 687 N N . PRO A 1 94 ? -2.289 4.134 15.027 1.00 82.31 94 PRO A N 1
ATOM 688 C CA . PRO A 1 94 ? -2.144 5.579 15.150 1.00 82.31 94 PRO A CA 1
ATOM 689 C C . PRO A 1 94 ? -3.312 6.195 15.929 1.00 82.31 94 PRO A C 1
ATOM 691 O O . PRO A 1 94 ? -4.443 5.719 15.874 1.00 82.31 94 PRO A O 1
ATOM 694 N N . SER A 1 95 ? -3.047 7.302 16.618 1.00 81.50 95 SER A N 1
ATOM 695 C CA . SER A 1 95 ? -4.058 8.109 17.307 1.00 81.50 95 SER A CA 1
ATOM 696 C C . SER A 1 95 ? -4.122 9.526 16.725 1.00 81.50 95 S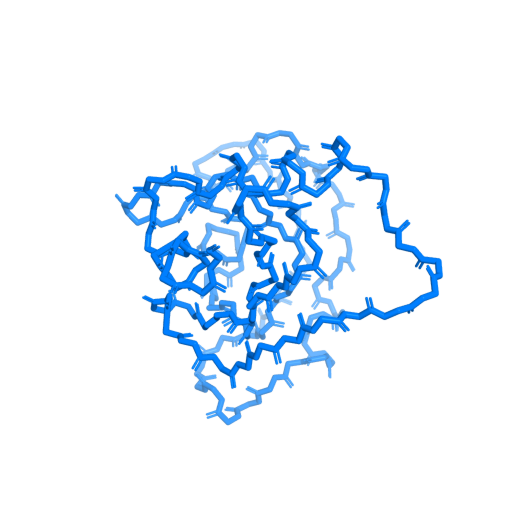ER A C 1
ATOM 698 O O . SER A 1 95 ? -3.227 9.955 15.997 1.00 81.50 95 SER A O 1
ATOM 700 N N . GLY A 1 96 ? -5.194 10.263 17.033 1.00 82.31 96 GLY A N 1
ATOM 701 C CA . GLY A 1 96 ? -5.408 11.632 16.555 1.00 82.31 96 GLY A CA 1
ATOM 702 C C . GLY A 1 96 ? -6.324 11.715 15.333 1.00 82.31 96 GLY A C 1
ATOM 703 O O . GLY A 1 96 ? -7.285 10.958 15.215 1.00 82.31 96 GLY A O 1
ATOM 704 N N . ALA A 1 97 ? -6.058 12.677 14.447 1.00 75.56 97 ALA A N 1
ATOM 705 C CA . ALA A 1 97 ? -6.830 12.856 13.221 1.00 75.56 97 ALA A CA 1
ATOM 706 C C . ALA A 1 97 ? -6.444 11.778 12.199 1.00 75.56 97 ALA A C 1
ATOM 708 O O . ALA A 1 97 ? -5.355 11.813 11.628 1.00 75.56 97 ALA A O 1
ATOM 709 N N . LEU A 1 98 ? -7.340 10.817 11.987 1.00 77.88 98 LEU A N 1
ATOM 710 C CA . LEU A 1 98 ? -7.163 9.729 11.028 1.00 77.88 98 LEU A CA 1
ATOM 711 C C . LEU A 1 98 ? -7.984 9.983 9.755 1.00 77.88 98 LEU A C 1
ATOM 713 O O . LEU A 1 98 ? -8.996 10.688 9.821 1.00 77.88 98 LEU A O 1
ATOM 717 N N . PRO A 1 99 ? -7.611 9.366 8.616 1.00 81.00 99 PRO A N 1
ATOM 718 C CA . PRO A 1 99 ? -8.479 9.306 7.444 1.00 81.00 99 PRO A CA 1
ATOM 719 C C . PRO A 1 99 ? -9.859 8.735 7.790 1.00 81.00 99 PRO A C 1
ATOM 721 O O . PRO A 1 99 ? -10.008 7.919 8.716 1.00 81.00 99 PRO A O 1
ATOM 724 N N . ALA A 1 100 ? -10.876 9.129 7.025 1.00 83.94 100 ALA A N 1
ATOM 725 C CA . ALA A 1 100 ? -12.232 8.641 7.243 1.00 83.94 100 ALA A CA 1
ATOM 726 C C . ALA A 1 100 ? -12.271 7.107 7.139 1.00 83.94 100 ALA A C 1
ATOM 728 O O . ALA A 1 100 ? -11.497 6.491 6.406 1.00 83.94 100 ALA A O 1
ATOM 729 N N . LEU A 1 101 ? -13.179 6.462 7.879 1.00 88.06 101 LEU A N 1
ATOM 730 C CA . LEU A 1 101 ? -13.283 4.996 7.872 1.00 88.06 101 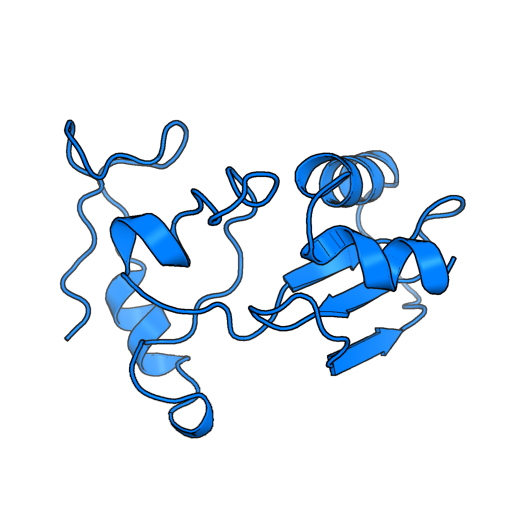LEU A CA 1
ATOM 731 C C . LEU A 1 101 ? -13.456 4.438 6.448 1.00 88.06 101 LEU A C 1
ATOM 733 O O . LEU A 1 101 ? -12.813 3.454 6.098 1.00 88.06 101 LEU A O 1
ATOM 737 N N . SER A 1 102 ? -14.258 5.103 5.615 1.00 83.81 102 SER A N 1
ATOM 738 C CA . SER A 1 102 ? -14.470 4.726 4.214 1.00 83.81 102 SER A CA 1
ATOM 739 C C . SER A 1 102 ? -13.185 4.745 3.379 1.00 83.81 102 SER A C 1
ATOM 741 O O . SER A 1 102 ? -13.002 3.884 2.524 1.00 83.81 102 SER A O 1
ATOM 743 N N . GLU A 1 103 ? -12.272 5.684 3.631 1.00 80.38 103 GLU A N 1
ATOM 744 C CA . GLU A 1 103 ? -10.989 5.787 2.922 1.00 80.38 103 GLU A CA 1
ATOM 745 C C . GLU A 1 103 ? -10.031 4.669 3.346 1.00 80.38 103 GLU A C 1
ATOM 747 O O . GLU A 1 103 ? -9.352 4.074 2.509 1.00 80.38 103 GLU A O 1
ATOM 752 N N . ARG A 1 104 ? -10.018 4.335 4.642 1.00 86.50 104 ARG A N 1
ATOM 753 C CA . ARG A 1 104 ? -9.231 3.216 5.188 1.00 86.50 104 ARG A CA 1
ATOM 754 C C . ARG A 1 104 ? -9.730 1.869 4.659 1.00 86.50 104 ARG A C 1
ATOM 756 O O . ARG A 1 104 ? -8.934 1.029 4.249 1.00 86.50 104 ARG A O 1
ATOM 763 N N . GLN A 1 105 ? -11.048 1.701 4.581 1.00 91.81 105 GLN A N 1
ATOM 764 C CA . GLN A 1 105 ? -11.684 0.540 3.957 1.00 91.81 105 GLN A CA 1
ATOM 765 C C . GLN A 1 105 ? -11.348 0.441 2.467 1.00 91.81 105 GLN A C 1
ATOM 767 O O . GLN A 1 105 ? -10.950 -0.626 2.004 1.00 91.81 105 GLN A O 1
ATOM 772 N N . ALA A 1 106 ? -11.452 1.547 1.723 1.00 85.25 106 ALA A N 1
ATOM 773 C CA . ALA A 1 106 ? -11.095 1.585 0.307 1.00 85.25 106 ALA A CA 1
ATOM 774 C C . ALA A 1 106 ? -9.608 1.261 0.076 1.00 85.25 106 ALA A C 1
ATOM 776 O O . ALA A 1 106 ? -9.278 0.559 -0.877 1.00 85.25 106 ALA A O 1
ATOM 777 N N . ASN A 1 107 ? -8.711 1.712 0.963 1.00 90.31 107 ASN A N 1
ATOM 778 C CA . ASN A 1 107 ? -7.296 1.334 0.940 1.00 90.31 107 ASN A CA 1
ATOM 779 C C . ASN A 1 107 ? -7.096 -0.185 1.025 1.00 90.31 107 ASN A C 1
ATOM 781 O O . ASN A 1 107 ? -6.401 -0.740 0.176 1.00 90.31 107 ASN A O 1
ATOM 785 N N . TYR A 1 108 ? -7.726 -0.846 1.997 1.00 92.12 108 TYR A N 1
ATOM 786 C CA . TYR A 1 108 ? -7.652 -2.301 2.123 1.00 92.12 108 TYR A CA 1
ATOM 787 C C . TYR A 1 108 ? -8.296 -3.013 0.926 1.00 92.12 108 TYR A C 1
ATOM 789 O O . TYR A 1 108 ? -7.732 -3.970 0.399 1.00 92.12 108 TYR A O 1
ATOM 797 N N . GLU A 1 109 ? -9.444 -2.527 0.443 1.00 92.25 109 GLU A N 1
ATOM 798 C CA . GLU A 1 109 ? -10.134 -3.108 -0.716 1.00 92.25 109 GLU A CA 1
ATOM 799 C C . GLU A 1 109 ? -9.256 -3.105 -1.972 1.00 92.25 109 GLU A C 1
ATOM 801 O O . GLU A 1 109 ? -9.222 -4.092 -2.700 1.00 92.25 109 GLU A O 1
ATOM 806 N N . MET A 1 110 ? -8.488 -2.032 -2.195 1.00 87.31 110 MET A N 1
ATOM 807 C CA . MET A 1 110 ? -7.605 -1.901 -3.361 1.00 87.31 110 MET A CA 1
ATOM 808 C C . MET A 1 110 ? -6.506 -2.962 -3.444 1.00 87.31 110 MET A C 1
ATOM 810 O O . MET A 1 110 ? -5.960 -3.163 -4.529 1.00 87.31 110 MET A O 1
ATOM 814 N N . VAL A 1 111 ? -6.148 -3.594 -2.326 1.00 89.69 111 VAL A N 1
ATOM 815 C CA . VAL A 1 111 ? -5.106 -4.630 -2.260 1.00 89.69 111 VAL A CA 1
ATOM 816 C C . VAL A 1 111 ? -5.651 -5.990 -1.841 1.00 89.69 111 VAL A C 1
ATOM 818 O O . VAL A 1 111 ? -4.900 -6.962 -1.773 1.00 89.69 111 VAL A O 1
ATOM 821 N N . ARG A 1 112 ? -6.950 -6.084 -1.545 1.00 91.50 112 ARG A N 1
ATOM 822 C CA . ARG A 1 112 ? -7.574 -7.319 -1.078 1.00 91.50 112 ARG A CA 1
ATOM 823 C C . ARG A 1 112 ? -7.322 -8.442 -2.083 1.00 91.50 112 ARG A C 1
ATOM 825 O O . ARG A 1 112 ? -7.555 -8.292 -3.277 1.00 91.50 112 ARG A O 1
ATOM 832 N N . GLY A 1 113 ? -6.870 -9.584 -1.568 1.00 89.38 113 GLY A N 1
ATOM 833 C CA . GLY A 1 113 ? -6.561 -10.759 -2.383 1.00 89.38 113 GLY A CA 1
ATOM 834 C C . GLY A 1 113 ? -5.183 -10.733 -3.048 1.00 89.38 113 GLY A C 1
ATOM 835 O O . GLY A 1 113 ? -4.847 -11.705 -3.716 1.00 89.38 113 GLY A O 1
ATOM 836 N N . SER A 1 114 ? -4.372 -9.687 -2.849 1.00 91.94 114 SER A N 1
ATOM 837 C CA . SER A 1 114 ? -2.978 -9.653 -3.308 1.00 91.94 114 SER A CA 1
ATOM 838 C C . SER A 1 114 ? -1.978 -9.870 -2.178 1.00 91.94 114 SER A C 1
ATOM 840 O O . SER A 1 114 ? -2.334 -9.876 -0.994 1.00 91.94 114 SER A O 1
ATOM 842 N N . LYS A 1 115 ? -0.697 -10.011 -2.546 1.00 92.19 115 LYS A N 1
ATOM 843 C CA . LYS A 1 115 ? 0.415 -10.179 -1.597 1.00 92.19 115 LYS A CA 1
ATOM 844 C C . LYS A 1 115 ? 0.459 -9.087 -0.523 1.00 92.19 115 LYS A C 1
ATOM 846 O O . LYS A 1 115 ? 0.772 -9.376 0.627 1.00 92.19 115 LYS A O 1
ATOM 851 N N . TYR A 1 116 ? 0.042 -7.864 -0.858 1.00 91.94 116 TYR A N 1
ATOM 852 C CA . TYR A 1 116 ? 0.065 -6.730 0.068 1.00 91.94 116 TYR A CA 1
ATOM 853 C C . TYR A 1 116 ? -1.005 -6.805 1.170 1.00 91.94 116 TYR A C 1
ATOM 855 O O . TYR A 1 116 ? -0.833 -6.191 2.220 1.00 91.94 116 TYR A O 1
ATOM 863 N N . ALA A 1 117 ? -2.097 -7.554 0.974 1.00 93.50 117 ALA A N 1
ATOM 864 C CA . ALA A 1 117 ? -3.151 -7.685 1.984 1.00 93.50 117 ALA A CA 1
ATOM 865 C C . ALA A 1 117 ? -2.841 -8.730 3.066 1.00 93.50 117 ALA A C 1
ATOM 867 O O . ALA A 1 117 ? -3.425 -8.669 4.147 1.00 93.50 117 ALA A O 1
ATOM 868 N N . ARG A 1 118 ? -1.928 -9.674 2.804 1.00 94.38 118 ARG A N 1
ATOM 869 C CA . ARG A 1 118 ? -1.683 -10.838 3.672 1.00 94.38 118 ARG A CA 1
ATOM 870 C C . ARG A 1 118 ? -1.341 -10.441 5.109 1.00 94.38 118 ARG A C 1
ATOM 872 O O . ARG A 1 118 ? -1.975 -10.895 6.053 1.00 94.38 118 ARG A O 1
ATOM 879 N N . ARG A 1 119 ? -0.371 -9.541 5.277 1.00 94.12 119 ARG A N 1
ATOM 880 C CA . ARG A 1 119 ? 0.071 -9.086 6.604 1.00 94.12 119 ARG A CA 1
ATOM 881 C C . ARG A 1 119 ? -0.975 -8.235 7.324 1.00 94.12 119 ARG A C 1
ATOM 883 O O . ARG A 1 119 ? -1.045 -8.279 8.544 1.00 94.12 119 ARG A O 1
ATOM 890 N N . ALA A 1 120 ? -1.815 -7.512 6.584 1.00 91.69 120 ALA A N 1
ATOM 891 C CA . ALA A 1 120 ? -2.925 -6.757 7.159 1.00 91.69 120 ALA A CA 1
ATOM 892 C C . ALA A 1 120 ? -4.052 -7.674 7.670 1.00 91.69 120 ALA A C 1
ATOM 894 O O . ALA A 1 120 ? -4.703 -7.338 8.652 1.00 91.69 120 ALA A O 1
ATOM 895 N N . GLN A 1 121 ? -4.263 -8.832 7.031 1.00 90.75 121 GLN A N 1
ATOM 896 C CA . GLN A 1 121 ? -5.216 -9.859 7.478 1.00 90.75 121 GLN A CA 1
ATOM 897 C C . GLN A 1 121 ? -4.753 -10.587 8.739 1.00 90.75 121 GLN A C 1
ATOM 899 O O . GLN A 1 121 ? -5.576 -10.964 9.560 1.00 90.75 121 GLN A O 1
ATOM 904 N N . GLU A 1 122 ? -3.446 -10.809 8.879 1.00 89.25 122 GLU A N 1
ATOM 905 C CA . GLU A 1 122 ? -2.859 -11.443 10.066 1.00 89.25 122 GLU A CA 1
ATOM 906 C C . GLU A 1 122 ? -2.852 -10.508 11.289 1.00 89.25 122 GLU A C 1
ATOM 908 O O . GLU A 1 122 ? -2.840 -10.980 12.423 1.00 89.25 122 GLU A O 1
ATOM 913 N N . ALA A 1 123 ? -2.810 -9.191 11.062 1.00 82.69 123 ALA A N 1
ATOM 914 C CA . ALA A 1 123 ? -2.615 -8.180 12.102 1.00 82.69 123 ALA A CA 1
ATOM 915 C C . ALA A 1 123 ? -3.911 -7.565 12.667 1.00 82.69 123 ALA A C 1
ATOM 917 O O . ALA A 1 123 ? -3.820 -6.728 13.570 1.00 82.69 123 ALA A O 1
ATOM 918 N N . GLY A 1 124 ? -5.084 -7.915 12.131 1.00 71.38 124 GLY A N 1
ATOM 919 C CA . GLY A 1 124 ? -6.389 -7.401 12.566 1.00 71.38 124 GLY A CA 1
ATOM 920 C C . GLY A 1 124 ? -7.341 -8.498 13.011 1.00 71.38 124 GLY A C 1
ATOM 921 O O . GLY A 1 124 ? -8.217 -8.183 13.848 1.00 71.38 124 GLY A O 1
#

Foldseek 3Di:
DQDQFQLDPDDLHDPPDHRRHRCSVVQQVVADCVVDPFRADDDWLAQLQDVVGSTCRCRGRVHWHQWYWAQAPDVSQKIFTATRQLHTPDIDRDDDDDPDPVVNVVRLVSNPNHSNNPVSDVVD

Organism: NCBI:txid221442